Protein AF-A0A534SVB1-F1 (afdb_mon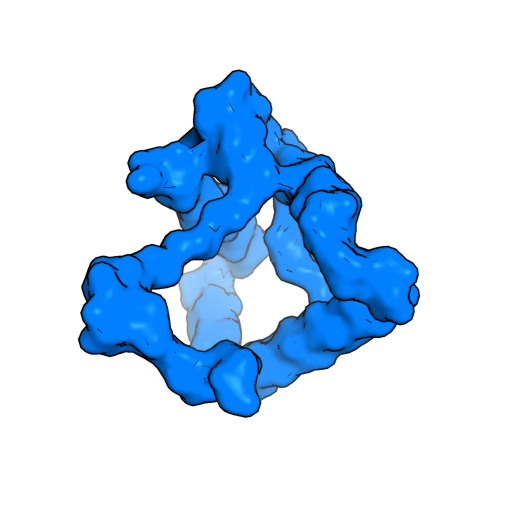omer)

pLDDT: mean 88.93, std 6.21, range [50.88, 95.12]

Secondary structure (DSSP, 8-state):
--SSS-HHHHHH--------HHHHHHHTT----SEE--TTSPPEEHHHHHHHHHHHHH-GGGGTS-HHHHHHHHHHHHHHHHHHTHHHHHHHHHH-S-HHHHHHHHHHHHHHHHTT-

Foldseek 3Di:
DPPPDPCCCPVPVDDDDDDWQLLVVVLVVDDQADWDDDQLADTGGPSRVVRVVVRLVVDVCNVVDDPVNVSVVSSVVSVVVCVVCVVVLVVCVVVDPDSVVVSVVVVVVVSVVSSVD

Structure (mmCIF, N/CA/C/O backbone):
data_AF-A0A534SVB1-F1
#
_entry.id   AF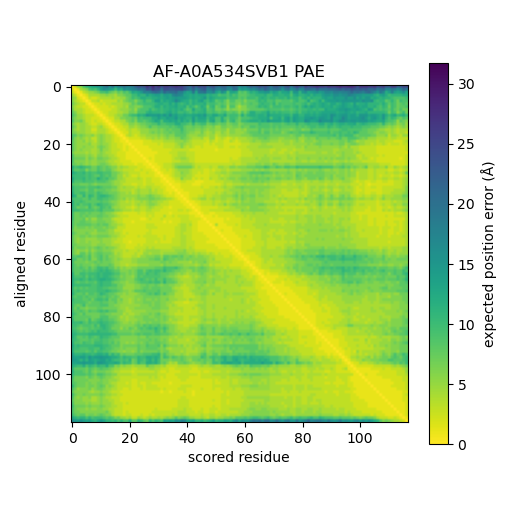-A0A534SVB1-F1
#
loop_
_atom_site.group_PDB
_atom_site.id
_atom_site.type_symbol
_atom_site.label_atom_id
_atom_site.label_alt_id
_atom_site.label_comp_id
_atom_site.label_asym_id
_atom_site.label_entity_id
_atom_site.label_seq_id
_atom_site.pdbx_PDB_ins_code
_atom_site.Cartn_x
_atom_site.Cartn_y
_atom_site.Cartn_z
_atom_site.occupancy
_atom_site.B_iso_or_equiv
_atom_site.auth_seq_id
_atom_site.auth_comp_id
_atom_site.auth_asym_id
_atom_site.auth_atom_id
_atom_site.pdbx_PDB_model_num
ATOM 1 N N . MET A 1 1 ? 4.557 -19.232 -21.770 1.00 50.88 1 MET A N 1
ATOM 2 C CA . MET A 1 1 ? 3.743 -20.054 -20.844 1.00 50.88 1 MET A CA 1
ATOM 3 C C . MET A 1 1 ? 4.227 -19.946 -19.393 1.00 50.88 1 MET A C 1
ATOM 5 O O . MET A 1 1 ? 4.025 -20.867 -18.621 1.00 50.88 1 MET A O 1
ATOM 9 N N . VAL A 1 2 ? 4.840 -18.829 -18.988 1.00 58.75 2 VAL A N 1
ATOM 10 C CA . VAL A 1 2 ? 5.228 -18.607 -17.587 1.00 58.75 2 VAL A CA 1
ATOM 11 C C . VAL A 1 2 ? 4.100 -17.797 -16.950 1.00 58.75 2 VAL A C 1
ATOM 13 O O . VAL A 1 2 ? 3.908 -16.652 -17.342 1.00 58.75 2 VAL A O 1
ATOM 16 N N . GLY A 1 3 ? 3.295 -18.413 -16.079 1.00 71.38 3 GLY A N 1
ATOM 17 C CA . GLY A 1 3 ? 2.22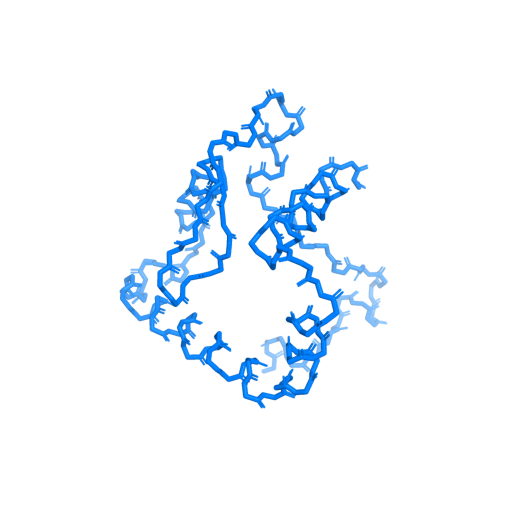8 -17.736 -15.320 1.00 71.38 3 GLY A CA 1
ATOM 18 C C . GLY A 1 3 ? 0.826 -17.678 -15.952 1.00 71.38 3 GLY A C 1
ATOM 19 O O . GLY A 1 3 ? -0.089 -17.181 -15.312 1.00 71.38 3 GLY A O 1
ATOM 20 N N . PHE A 1 4 ? 0.615 -18.198 -17.170 1.00 81.94 4 PHE A N 1
ATOM 21 C CA . PHE A 1 4 ? -0.735 -18.291 -17.773 1.00 81.94 4 PHE A CA 1
ATOM 22 C C . PHE A 1 4 ? -1.529 -19.526 -17.319 1.00 81.94 4 PHE A C 1
ATOM 24 O O . PHE A 1 4 ? -2.747 -19.553 -17.456 1.00 81.94 4 PHE A O 1
ATOM 31 N N . LEU A 1 5 ? -0.833 -20.556 -16.834 1.00 84.50 5 LEU A N 1
ATOM 32 C CA . LEU A 1 5 ? -1.411 -21.790 -16.308 1.00 84.50 5 LEU A CA 1
ATOM 33 C C . LEU A 1 5 ? -0.879 -21.990 -14.889 1.00 84.50 5 LEU A C 1
ATOM 35 O O . LEU A 1 5 ? 0.329 -21.861 -14.672 1.00 84.50 5 LEU A O 1
ATOM 39 N N . ASP A 1 6 ? -1.764 -22.322 -13.952 1.00 82.44 6 ASP A N 1
ATOM 40 C CA . ASP A 1 6 ? -1.417 -22.576 -12.553 1.00 82.44 6 ASP A CA 1
ATOM 41 C C . ASP A 1 6 ? -1.044 -24.050 -12.343 1.00 82.44 6 ASP A C 1
ATOM 43 O O . ASP A 1 6 ? -1.758 -24.852 -11.744 1.00 82.44 6 ASP A O 1
ATOM 47 N N . VAL A 1 7 ? 0.116 -24.423 -12.885 1.00 84.56 7 VAL A N 1
ATOM 48 C CA . VAL A 1 7 ? 0.646 -25.789 -12.759 1.00 84.56 7 VAL A CA 1
ATOM 49 C C . VAL A 1 7 ? 0.966 -26.126 -11.294 1.00 84.56 7 VAL A C 1
ATOM 51 O O . VAL A 1 7 ? 0.898 -27.291 -10.910 1.00 84.56 7 VAL A O 1
ATOM 54 N N . ALA A 1 8 ? 1.295 -25.127 -10.466 1.00 82.56 8 ALA A N 1
ATOM 55 C CA . ALA A 1 8 ? 1.603 -25.322 -9.050 1.00 82.56 8 ALA A CA 1
ATOM 56 C C . ALA A 1 8 ? 0.385 -25.850 -8.283 1.00 82.56 8 ALA A C 1
ATOM 58 O O . ALA A 1 8 ? 0.493 -26.831 -7.542 1.00 82.56 8 ALA A O 1
ATOM 59 N N . LYS A 1 9 ? -0.787 -25.268 -8.530 1.00 85.31 9 LYS A N 1
ATOM 60 C CA . LYS A 1 9 ? -2.040 -25.755 -7.967 1.00 85.31 9 LYS A CA 1
ATOM 61 C C . LYS A 1 9 ? -2.476 -27.075 -8.594 1.00 85.31 9 LYS A C 1
ATOM 63 O O . LYS A 1 9 ? -2.727 -28.036 -7.870 1.00 85.31 9 LYS A O 1
ATOM 68 N N . ASP A 1 10 ? -2.527 -27.143 -9.922 1.00 85.81 10 ASP A N 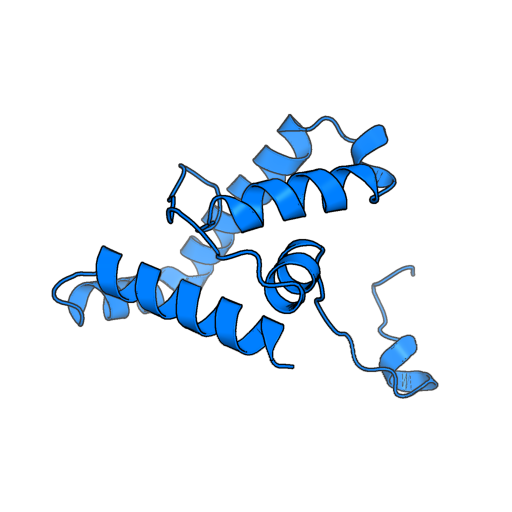1
ATOM 69 C CA . ASP A 1 10 ? -3.176 -28.258 -10.621 1.00 85.81 10 ASP A CA 1
ATOM 70 C C . ASP A 1 10 ? -2.363 -29.560 -10.578 1.00 85.81 10 ASP A C 1
ATOM 72 O O . ASP A 1 10 ? -2.936 -30.646 -10.492 1.00 85.81 10 ASP A O 1
ATOM 76 N N . ALA A 1 11 ? -1.031 -29.475 -10.630 1.00 84.56 11 ALA A N 1
ATOM 77 C CA . ALA A 1 11 ? -0.163 -30.653 -10.647 1.00 84.56 11 ALA A CA 1
ATOM 78 C C . ALA A 1 11 ? 0.446 -30.985 -9.278 1.00 84.56 11 ALA A C 1
ATOM 80 O O . ALA A 1 11 ? 0.766 -32.146 -9.025 1.00 84.56 11 ALA A O 1
ATOM 81 N N . PHE A 1 12 ? 0.615 -29.990 -8.400 1.00 86.69 12 PHE A N 1
ATOM 82 C CA . PHE A 1 12 ? 1.325 -30.163 -7.128 1.00 86.69 12 PHE A CA 1
ATOM 83 C C . PHE A 1 12 ? 0.478 -29.846 -5.891 1.00 86.69 12 PHE A C 1
ATOM 85 O O . PHE A 1 12 ? 0.946 -30.072 -4.777 1.00 86.69 12 PHE A O 1
ATOM 92 N N . GLY A 1 13 ? -0.759 -29.362 -6.056 1.00 85.75 13 GLY A N 1
ATOM 93 C CA . GLY A 1 13 ? -1.647 -29.034 -4.938 1.00 85.75 13 GLY A CA 1
ATOM 94 C C . GLY A 1 13 ? -1.136 -27.890 -4.059 1.00 85.75 13 GLY A C 1
ATOM 95 O O . GLY A 1 13 ? -1.510 -27.806 -2.892 1.00 85.75 13 GLY A O 1
ATOM 96 N N . ILE A 1 14 ? -0.253 -27.037 -4.586 1.00 87.94 14 ILE A N 1
ATOM 97 C CA . ILE A 1 14 ? 0.324 -25.914 -3.845 1.00 87.94 14 ILE A CA 1
ATOM 98 C C . ILE A 1 14 ? -0.590 -24.705 -4.023 1.00 87.94 14 ILE A C 1
ATOM 100 O O . ILE A 1 14 ? -0.732 -24.184 -5.128 1.00 87.94 14 ILE A O 1
ATOM 104 N N . GLU A 1 15 ? -1.208 -24.255 -2.933 1.00 86.75 15 GLU A N 1
ATOM 105 C CA . GLU A 1 15 ? -2.027 -23.044 -2.938 1.00 86.75 15 GLU A CA 1
ATOM 106 C C . GLU A 1 15 ? -1.157 -21.783 -2.911 1.00 86.75 15 GLU A C 1
ATOM 108 O O . GLU A 1 15 ? -0.155 -21.708 -2.195 1.00 86.75 15 GLU A O 1
ATOM 113 N N . GLN A 1 16 ? -1.563 -20.773 -3.681 1.00 84.50 16 GLN A N 1
ATOM 114 C CA . GLN A 1 16 ? -0.936 -19.458 -3.649 1.00 84.50 16 GLN A CA 1
ATOM 115 C C . GLN A 1 16 ? -1.193 -18.786 -2.295 1.00 84.50 16 GLN A C 1
ATOM 117 O O . GLN A 1 16 ? -2.331 -18.717 -1.830 1.00 84.50 16 GLN A O 1
ATOM 122 N N . LYS A 1 17 ? -0.130 -18.248 -1.693 1.00 85.88 17 LYS A N 1
ATOM 123 C CA . LYS A 1 17 ? -0.199 -17.380 -0.517 1.00 85.88 17 LYS A CA 1
ATOM 124 C C . LYS A 1 17 ? 0.467 -16.050 -0.838 1.00 85.88 17 LYS A C 1
ATOM 126 O O . LYS A 1 17 ? 1.635 -16.033 -1.221 1.00 85.88 17 LYS A O 1
ATOM 131 N N . ASP A 1 18 ? -0.273 -14.964 -0.667 1.00 85.69 18 ASP A N 1
ATOM 132 C CA . ASP A 1 18 ? 0.233 -13.607 -0.873 1.00 85.69 18 ASP A CA 1
ATOM 133 C C . ASP A 1 18 ? 0.827 -13.070 0.442 1.00 85.69 18 ASP A C 1
ATOM 135 O O . ASP A 1 18 ? 0.197 -12.316 1.187 1.00 85.69 18 ASP A O 1
ATOM 139 N N . GLU A 1 19 ? 2.053 -13.503 0.734 1.00 89.12 19 GLU A N 1
ATOM 140 C CA . GLU A 1 19 ? 2.857 -13.056 1.877 1.00 89.12 19 GLU A CA 1
ATOM 141 C C . GLU A 1 19 ? 3.827 -11.944 1.461 1.00 89.12 19 GLU A C 1
ATOM 143 O O . GLU A 1 19 ? 4.397 -11.980 0.369 1.00 89.12 19 GLU A O 1
ATOM 148 N N . ASP A 1 20 ? 4.043 -10.972 2.346 1.00 89.88 20 ASP A N 1
ATOM 149 C CA . ASP A 1 20 ? 4.957 -9.848 2.123 1.00 89.88 20 ASP A CA 1
ATOM 150 C C . ASP A 1 20 ? 5.845 -9.573 3.352 1.00 89.88 20 ASP A C 1
ATOM 152 O O . ASP A 1 20 ? 5.621 -10.076 4.463 1.00 89.88 20 ASP A O 1
ATOM 156 N N . THR A 1 21 ? 6.899 -8.773 3.167 1.00 92.12 21 THR A N 1
ATOM 157 C CA . THR A 1 21 ? 7.839 -8.473 4.260 1.00 92.12 21 THR A CA 1
ATOM 158 C C . THR A 1 21 ? 7.163 -7.659 5.375 1.00 92.12 21 THR A C 1
ATOM 160 O O . THR A 1 21 ? 7.543 -7.751 6.545 1.00 92.12 21 THR A O 1
ATOM 163 N N . GLU A 1 22 ? 6.109 -6.901 5.059 1.00 91.38 22 GLU A N 1
ATOM 164 C CA . GLU A 1 22 ? 5.302 -6.214 6.071 1.00 91.38 22 GLU A CA 1
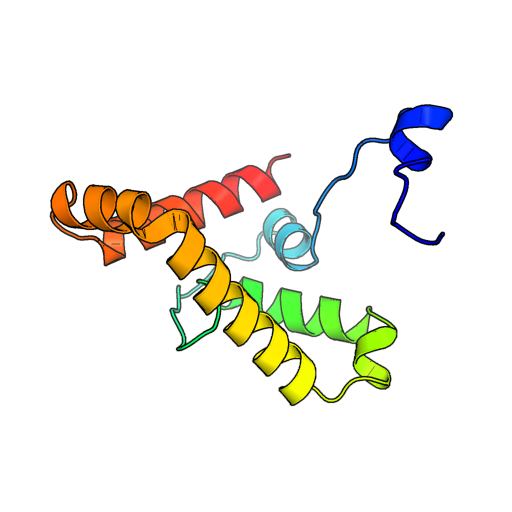ATOM 165 C C . GLU A 1 22 ? 4.655 -7.197 7.056 1.00 91.38 22 GLU A C 1
ATOM 167 O O . GLU A 1 22 ? 4.725 -6.972 8.270 1.00 91.38 22 GLU A O 1
ATOM 172 N N . GLN A 1 23 ? 4.030 -8.270 6.562 1.00 93.25 23 GLN A N 1
ATOM 173 C CA . GLN A 1 23 ? 3.422 -9.300 7.405 1.00 93.25 23 GLN A CA 1
ATOM 174 C C . GLN A 1 23 ? 4.461 -9.915 8.339 1.00 93.25 23 GLN A C 1
ATOM 176 O O . GLN A 1 23 ? 4.222 -10.011 9.546 1.00 93.25 23 GLN A O 1
ATOM 181 N N . THR A 1 24 ? 5.662 -10.185 7.819 1.00 92.56 24 THR A N 1
ATOM 182 C CA . THR A 1 24 ? 6.802 -10.662 8.615 1.00 92.56 24 THR A CA 1
ATOM 183 C C . THR A 1 24 ? 7.136 -9.699 9.761 1.00 92.56 24 THR A C 1
ATOM 185 O O . THR A 1 24 ? 7.224 -10.115 10.920 1.00 92.56 24 THR A O 1
ATOM 188 N N . PHE A 1 25 ? 7.249 -8.394 9.489 1.00 93.06 25 PHE A N 1
ATOM 189 C CA . PHE A 1 25 ? 7.473 -7.395 10.540 1.00 93.06 25 PHE A CA 1
ATOM 190 C C . PHE A 1 25 ? 6.306 -7.306 11.531 1.00 93.06 25 PHE A C 1
ATOM 192 O O . PHE A 1 25 ? 6.522 -7.093 12.727 1.00 93.06 25 PHE A O 1
ATOM 199 N N . GLY A 1 26 ? 5.075 -7.502 11.059 1.00 92.25 26 GLY A N 1
ATOM 200 C CA . GLY A 1 26 ? 3.882 -7.577 11.895 1.00 92.25 26 GLY A CA 1
ATOM 201 C C . GLY A 1 26 ? 3.929 -8.725 12.901 1.00 92.25 26 GLY A C 1
ATOM 202 O O . GLY A 1 26 ? 3.650 -8.503 14.081 1.00 92.25 26 GLY A O 1
ATOM 203 N N . VAL A 1 27 ? 4.345 -9.918 12.467 1.00 93.94 27 VAL A N 1
ATOM 204 C CA . VAL A 1 27 ? 4.552 -11.080 13.351 1.00 93.94 27 VAL A CA 1
ATOM 205 C C . VAL A 1 27 ? 5.644 -10.791 14.387 1.00 93.94 27 VAL A C 1
ATOM 207 O O . VAL A 1 27 ? 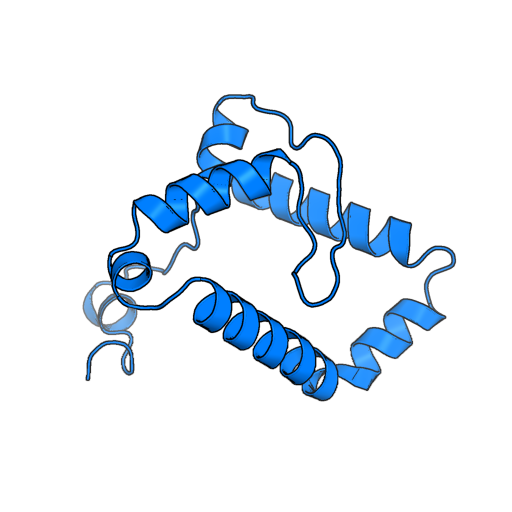5.526 -11.190 15.543 1.00 93.94 27 VAL A O 1
ATOM 210 N N . TRP A 1 28 ? 6.680 -10.038 14.009 1.00 93.06 28 TRP A N 1
ATOM 211 C CA . TRP A 1 28 ? 7.799 -9.666 14.886 1.00 93.06 28 TRP A CA 1
ATOM 212 C C . TRP A 1 28 ? 7.479 -8.500 15.839 1.00 93.06 28 TRP A C 1
ATOM 214 O O . TRP A 1 28 ? 8.362 -7.994 16.532 1.00 93.06 28 TRP A O 1
ATOM 224 N N . GLY A 1 29 ? 6.217 -8.072 15.907 1.00 91.56 29 GLY A N 1
ATOM 225 C CA . GLY A 1 29 ? 5.749 -7.062 16.855 1.00 91.56 29 GLY A CA 1
ATOM 226 C C . GLY A 1 29 ? 5.884 -5.618 16.371 1.00 91.56 29 GLY A C 1
ATOM 227 O O . GLY A 1 29 ? 5.600 -4.696 17.138 1.00 91.56 29 GLY A O 1
ATOM 228 N N . MET A 1 30 ? 6.266 -5.383 15.110 1.00 93.25 30 MET A N 1
ATOM 229 C CA . MET A 1 30 ? 6.221 -4.041 14.534 1.00 93.25 30 MET A CA 1
ATOM 230 C C . MET A 1 30 ? 4.762 -3.626 14.314 1.00 93.25 30 MET A C 1
ATOM 232 O O . MET A 1 30 ? 4.036 -4.188 13.486 1.00 93.25 30 MET A O 1
ATOM 236 N N . GLY A 1 31 ? 4.328 -2.612 15.063 1.00 91.62 31 GLY A N 1
ATOM 237 C CA . GLY A 1 31 ? 3.016 -2.003 14.871 1.00 91.62 31 GLY A CA 1
ATOM 238 C C . GLY A 1 31 ? 2.883 -1.364 13.479 1.00 91.62 31 GLY A C 1
ATOM 239 O O . GLY A 1 31 ? 3.886 -0.949 12.900 1.00 91.62 31 GLY A O 1
ATOM 240 N N . PRO A 1 32 ? 1.657 -1.235 12.941 1.00 91.38 32 PRO A N 1
ATOM 241 C CA . PRO A 1 32 ? 1.432 -0.640 11.619 1.00 91.38 32 PRO A CA 1
ATOM 242 C C . PRO A 1 32 ? 1.868 0.840 11.551 1.00 91.38 32 PRO A C 1
ATOM 244 O O . PRO A 1 32 ? 2.348 1.333 10.533 1.00 91.38 32 PRO A O 1
ATOM 247 N N . GLY A 1 33 ? 1.754 1.568 12.664 1.00 92.44 33 GLY A N 1
ATOM 248 C CA . GLY A 1 33 ? 2.011 3.006 12.695 1.00 92.44 33 GLY A CA 1
ATOM 249 C C . GLY A 1 33 ? 0.895 3.816 12.015 1.00 92.44 33 GLY A C 1
ATOM 250 O O . GLY A 1 33 ? -0.239 3.340 11.899 1.00 92.44 33 GLY A O 1
ATOM 251 N N . PRO A 1 34 ? 1.176 5.072 11.621 1.00 94.00 34 PRO A N 1
ATOM 252 C CA . PRO A 1 34 ? 0.215 5.934 10.939 1.00 94.00 34 PRO A CA 1
ATOM 253 C C . PRO A 1 34 ? -0.320 5.318 9.644 1.00 94.00 34 PRO A C 1
ATOM 255 O O . PRO A 1 34 ? 0.438 4.776 8.843 1.00 94.00 34 PRO A O 1
ATOM 258 N N . TYR A 1 35 ? -1.630 5.452 9.437 1.00 93.75 35 TYR A N 1
ATOM 259 C CA . TYR A 1 35 ? -2.309 5.082 8.199 1.00 93.75 35 TYR A CA 1
ATOM 260 C C . TYR A 1 35 ? -2.330 6.276 7.243 1.00 93.75 35 TYR A C 1
ATOM 262 O O . TYR A 1 35 ? -2.691 7.386 7.641 1.00 93.75 35 TYR A O 1
ATOM 270 N N . LEU A 1 36 ? -1.954 6.038 5.992 1.00 93.00 36 LEU A N 1
ATOM 271 C CA . LEU A 1 36 ? -1.811 7.039 4.948 1.00 93.00 36 LEU A CA 1
ATOM 272 C C . LEU A 1 36 ? -2.593 6.616 3.704 1.00 93.00 36 LEU A C 1
ATOM 274 O O . LEU A 1 36 ? -2.647 5.445 3.332 1.00 93.00 36 LEU A O 1
ATOM 278 N N . VAL A 1 37 ? -3.176 7.608 3.038 1.00 90.88 37 VAL A N 1
ATOM 279 C CA . VAL A 1 37 ? -3.788 7.451 1.718 1.00 90.88 37 VAL A CA 1
ATOM 280 C C . VAL A 1 37 ? -3.112 8.456 0.805 1.00 90.88 37 VAL A C 1
ATOM 282 O O . VAL A 1 37 ? -3.224 9.663 1.018 1.00 90.88 37 VAL A O 1
ATOM 285 N N . LEU A 1 38 ? -2.375 7.951 -0.178 1.00 88.88 38 LEU A N 1
ATOM 286 C CA . LEU A 1 38 ? -1.665 8.769 -1.152 1.00 88.88 38 LEU A CA 1
ATOM 287 C C . LEU A 1 38 ? -2.400 8.715 -2.498 1.00 88.88 38 LEU A C 1
ATOM 289 O O . LEU A 1 38 ? -2.992 7.686 -2.825 1.00 88.88 38 LEU A O 1
ATOM 293 N N . PRO A 1 39 ? -2.378 9.794 -3.301 1.00 84.44 39 PRO A N 1
ATOM 294 C CA . PRO A 1 39 ? -2.995 9.782 -4.622 1.00 84.44 39 PRO A CA 1
ATOM 295 C C . PRO A 1 39 ? -2.487 8.615 -5.478 1.00 84.44 39 PRO A C 1
ATOM 297 O O . PRO A 1 39 ? -1.282 8.391 -5.567 1.00 84.44 39 PRO A O 1
ATOM 300 N N . PHE A 1 40 ? -3.417 7.896 -6.114 1.00 82.62 40 PHE A N 1
ATOM 301 C CA . PHE A 1 40 ? -3.181 6.753 -7.018 1.00 82.62 40 PHE A CA 1
ATOM 302 C C . PHE A 1 40 ? -2.538 5.502 -6.404 1.00 82.62 40 PHE A C 1
ATOM 304 O O . PHE A 1 40 ? -2.483 4.463 -7.066 1.00 82.62 40 PHE A O 1
ATOM 311 N N . LEU A 1 41 ? -2.091 5.578 -5.154 1.00 83.44 41 LEU A N 1
ATOM 312 C CA . LEU A 1 41 ? -1.547 4.455 -4.411 1.00 83.44 41 LEU A CA 1
ATOM 313 C C . LEU A 1 41 ? -2.643 3.801 -3.560 1.00 83.44 41 LEU A C 1
ATOM 315 O O . LEU A 1 41 ? -3.562 4.485 -3.097 1.00 83.44 41 LEU A O 1
ATOM 319 N N . PRO A 1 42 ? -2.544 2.485 -3.319 1.00 84.88 42 PRO A N 1
ATOM 320 C CA . PRO A 1 42 ? -3.392 1.816 -2.348 1.00 84.88 42 PRO A CA 1
ATOM 321 C C . PRO A 1 42 ? -3.240 2.422 -0.942 1.00 84.88 42 PRO A C 1
ATOM 323 O O . PRO A 1 42 ? -2.195 3.004 -0.627 1.00 84.88 42 PRO A O 1
ATOM 326 N N . PRO A 1 43 ? -4.252 2.257 -0.072 1.00 90.44 43 PRO A N 1
ATOM 327 C CA . PRO A 1 43 ? -4.097 2.518 1.352 1.00 90.44 43 PRO A CA 1
ATOM 328 C C . PRO A 1 43 ? -2.882 1.789 1.925 1.00 90.44 43 PRO A C 1
ATOM 330 O O . PRO A 1 43 ? -2.669 0.623 1.596 1.00 90.44 43 PRO A O 1
ATOM 333 N N . LEU A 1 44 ? -2.108 2.462 2.775 1.00 92.69 44 LEU A N 1
ATOM 334 C CA . LEU A 1 44 ? -0.892 1.893 3.357 1.00 92.69 44 LEU A CA 1
ATOM 335 C C . LEU A 1 44 ? -0.623 2.443 4.758 1.00 92.69 44 LEU A C 1
ATOM 337 O O . LEU A 1 44 ? -1.089 3.524 5.121 1.00 92.69 44 LEU A O 1
ATOM 341 N N . THR A 1 45 ? 0.157 1.721 5.552 1.00 94.62 45 THR A N 1
ATOM 342 C CA . THR A 1 45 ? 0.738 2.223 6.801 1.00 94.62 45 THR A CA 1
ATOM 343 C C . THR A 1 45 ? 2.242 2.457 6.675 1.00 94.62 45 THR A C 1
ATOM 345 O O . THR A 1 45 ? 2.865 2.081 5.682 1.00 94.62 45 THR A O 1
ATOM 348 N N . ILE A 1 46 ? 2.850 3.104 7.672 1.00 94.31 46 ILE A N 1
ATOM 349 C CA . ILE A 1 46 ? 4.306 3.315 7.680 1.00 94.31 46 ILE A CA 1
ATOM 350 C C . ILE A 1 46 ? 5.059 1.983 7.629 1.00 94.31 46 ILE A C 1
ATOM 352 O O . ILE A 1 46 ? 6.032 1.870 6.884 1.00 94.31 46 ILE A O 1
ATOM 356 N N . ARG A 1 47 ? 4.605 0.969 8.375 1.00 94.62 47 ARG A N 1
ATOM 357 C CA . ARG A 1 47 ? 5.197 -0.373 8.317 1.00 94.62 47 ARG A CA 1
ATOM 358 C C . ARG A 1 47 ? 5.092 -0.966 6.915 1.00 94.62 47 ARG A C 1
ATOM 360 O O . ARG A 1 47 ? 6.063 -1.529 6.425 1.00 94.62 47 ARG A O 1
ATOM 367 N N . ASP A 1 48 ? 3.946 -0.795 6.276 1.00 92.38 48 ASP A N 1
ATOM 368 C CA . ASP A 1 48 ? 3.661 -1.314 4.938 1.00 92.38 48 ASP A CA 1
ATOM 369 C C . ASP A 1 48 ? 4.597 -0.686 3.907 1.00 92.38 48 ASP A C 1
ATOM 371 O O . ASP A 1 48 ? 5.162 -1.380 3.069 1.00 92.38 48 ASP A O 1
ATOM 375 N N . GLY A 1 49 ? 4.840 0.624 4.013 1.00 91.06 49 GLY A N 1
ATOM 376 C CA . GLY A 1 49 ? 5.799 1.320 3.158 1.00 91.06 49 GLY A CA 1
ATOM 377 C C . GLY A 1 49 ? 7.237 0.821 3.337 1.00 91.06 49 GLY A C 1
ATOM 378 O O . GLY A 1 49 ? 7.969 0.700 2.356 1.00 91.06 49 GLY A O 1
ATOM 379 N N . VAL A 1 50 ? 7.638 0.493 4.570 1.00 92.75 50 VAL A N 1
ATOM 380 C CA . VAL A 1 50 ? 8.946 -0.128 4.838 1.00 92.75 50 VAL A CA 1
ATOM 381 C C . VAL A 1 50 ? 8.999 -1.537 4.250 1.00 92.75 50 VAL A C 1
ATOM 383 O O . VAL A 1 50 ? 9.950 -1.842 3.537 1.00 92.75 50 VAL A O 1
ATOM 386 N N . GLY A 1 51 ? 7.977 -2.366 4.487 1.00 92.19 51 GLY A N 1
ATOM 387 C CA . GLY A 1 51 ? 7.864 -3.708 3.906 1.00 92.19 51 GLY A CA 1
ATOM 388 C C . GLY A 1 51 ? 7.990 -3.674 2.384 1.00 92.19 51 GLY A C 1
ATOM 389 O O . GLY A 1 51 ? 8.887 -4.303 1.834 1.00 92.19 51 GLY A O 1
ATOM 390 N N . TYR A 1 52 ? 7.218 -2.805 1.729 1.00 89.94 52 TYR A N 1
ATOM 391 C CA . TYR A 1 52 ? 7.264 -2.602 0.283 1.00 89.94 52 TYR A CA 1
ATOM 392 C C . TYR A 1 52 ? 8.661 -2.228 -0.235 1.00 89.94 52 TYR A C 1
ATOM 394 O O . TYR A 1 52 ? 9.065 -2.688 -1.301 1.00 89.94 52 TYR A O 1
ATOM 402 N N . ALA A 1 53 ? 9.427 -1.411 0.495 1.00 90.31 53 ALA A N 1
ATOM 403 C CA . ALA A 1 53 ? 10.793 -1.069 0.100 1.00 90.31 53 ALA A CA 1
ATOM 404 C C . ALA A 1 53 ? 11.739 -2.284 0.154 1.00 90.31 53 ALA A C 1
ATOM 406 O O . ALA A 1 53 ? 12.576 -2.447 -0.737 1.00 90.31 53 ALA A O 1
ATOM 407 N N . PHE A 1 54 ? 11.591 -3.144 1.166 1.00 93.00 54 PHE A N 1
ATOM 408 C CA . PHE A 1 54 ? 12.332 -4.404 1.258 1.00 93.00 54 PHE A CA 1
ATOM 409 C C . PHE A 1 54 ? 11.910 -5.386 0.161 1.00 93.00 54 PHE A C 1
ATOM 411 O O . PHE A 1 54 ? 12.774 -5.908 -0.544 1.00 93.00 54 PHE A O 1
ATOM 418 N N . ASP A 1 55 ? 10.606 -5.565 -0.051 1.00 91.50 55 ASP A N 1
ATOM 419 C CA . ASP A 1 55 ? 10.067 -6.422 -1.111 1.00 91.50 55 ASP A CA 1
ATOM 420 C C . ASP A 1 55 ? 10.560 -5.961 -2.490 1.00 91.50 55 ASP A C 1
ATOM 422 O O . ASP A 1 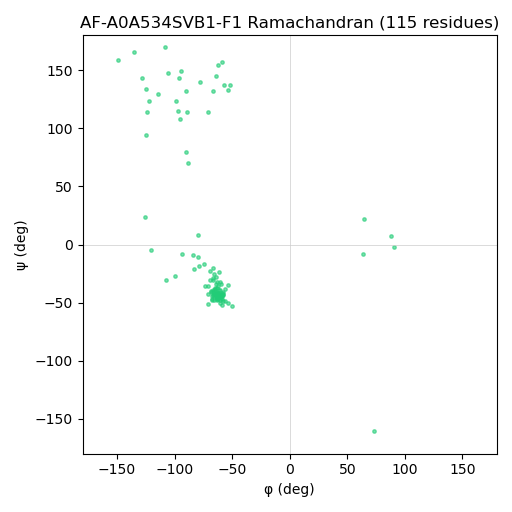55 ? 11.016 -6.767 -3.304 1.00 91.50 55 ASP A O 1
ATOM 426 N N . ALA A 1 56 ? 10.564 -4.648 -2.739 1.00 89.62 56 ALA A N 1
ATOM 427 C CA . ALA A 1 56 ? 11.079 -4.071 -3.973 1.00 89.62 56 ALA A CA 1
ATOM 428 C C . ALA A 1 56 ? 12.574 -4.363 -4.171 1.00 89.62 56 ALA A C 1
ATOM 430 O O . ALA A 1 56 ? 12.981 -4.664 -5.291 1.00 89.62 56 ALA A O 1
ATOM 431 N N . ALA A 1 57 ? 13.386 -4.321 -3.111 1.00 90.50 57 ALA A N 1
ATOM 432 C CA . ALA A 1 57 ? 14.803 -4.675 -3.181 1.00 90.50 57 ALA A CA 1
ATOM 433 C C . ALA A 1 57 ? 15.030 -6.182 -3.411 1.00 90.50 57 ALA A C 1
ATOM 435 O O . ALA A 1 57 ? 16.004 -6.571 -4.042 1.00 90.50 57 ALA A O 1
ATOM 436 N N . MET A 1 58 ? 14.137 -7.049 -2.935 1.00 91.25 58 MET A N 1
ATOM 437 C CA . MET A 1 58 ? 14.254 -8.502 -3.133 1.00 91.25 58 MET A CA 1
ATOM 438 C C . MET A 1 58 ? 13.697 -8.977 -4.482 1.00 91.25 58 MET A C 1
ATOM 440 O O . MET A 1 58 ? 13.896 -10.128 -4.870 1.00 91.25 58 MET A O 1
ATOM 444 N N . THR A 1 59 ? 13.023 -8.095 -5.217 1.00 88.81 59 THR A N 1
ATOM 445 C CA . THR A 1 59 ? 12.314 -8.432 -6.448 1.00 88.81 59 THR A CA 1
ATOM 446 C C . THR A 1 59 ? 13.160 -8.118 -7.688 1.00 88.81 59 THR A C 1
ATOM 448 O O . THR A 1 59 ? 13.387 -6.951 -7.987 1.00 88.81 59 THR A O 1
ATOM 451 N N . PRO A 1 60 ? 13.584 -9.108 -8.499 1.00 87.06 60 PRO A N 1
ATOM 452 C CA . PRO A 1 60 ? 14.549 -8.876 -9.578 1.00 87.06 60 PRO A CA 1
ATOM 453 C C . PRO A 1 60 ? 14.105 -7.875 -10.654 1.00 87.06 60 PRO A C 1
ATOM 455 O O . PRO A 1 60 ? 14.942 -7.173 -11.215 1.00 87.06 60 PRO A O 1
ATOM 458 N N . TYR A 1 61 ? 12.805 -7.785 -10.966 1.00 86.69 61 TYR A N 1
ATOM 459 C CA . TYR A 1 61 ? 12.336 -6.904 -12.043 1.00 86.69 61 TYR A CA 1
ATOM 460 C C . TYR A 1 61 ? 12.465 -5.412 -11.701 1.00 86.69 61 TYR A C 1
ATOM 462 O O . TYR A 1 61 ? 12.542 -4.591 -12.617 1.00 86.69 61 TYR A O 1
ATOM 470 N N . THR A 1 62 ? 12.515 -5.042 -10.417 1.00 86.81 62 THR A N 1
ATOM 471 C CA . THR A 1 62 ? 12.616 -3.636 -9.982 1.00 86.81 62 THR A CA 1
ATOM 472 C C . THR A 1 62 ? 13.955 -3.005 -10.362 1.00 86.81 62 THR A C 1
ATOM 474 O O . THR A 1 62 ? 14.054 -1.787 -10.474 1.00 86.81 62 THR A O 1
ATOM 477 N N . TYR A 1 63 ? 14.971 -3.827 -10.634 1.00 87.88 63 TYR A N 1
ATOM 478 C CA . TYR A 1 63 ? 16.273 -3.389 -11.133 1.00 87.88 63 TYR A CA 1
ATOM 479 C C . TYR A 1 63 ? 16.279 -3.075 -12.636 1.00 87.88 63 TYR A C 1
ATOM 481 O O . TYR A 1 63 ? 17.182 -2.392 -13.114 1.00 87.88 63 TYR A O 1
ATOM 489 N N . PHE A 1 64 ? 15.284 -3.562 -13.383 1.00 90.75 64 PHE A N 1
ATOM 490 C CA . PHE A 1 64 ? 15.176 -3.371 -14.834 1.00 90.75 64 PHE A CA 1
ATOM 491 C C . PHE A 1 64 ? 14.071 -2.385 -15.216 1.00 90.75 64 PHE A C 1
ATOM 493 O O . PHE A 1 64 ? 14.178 -1.696 -16.230 1.00 90.75 64 PHE A O 1
ATOM 500 N N . ILE A 1 65 ? 13.007 -2.314 -14.413 1.00 88.31 65 ILE A N 1
ATOM 501 C CA . ILE A 1 65 ? 11.880 -1.409 -14.622 1.00 88.31 65 ILE A CA 1
ATOM 502 C C . ILE A 1 65 ? 12.073 -0.181 -13.730 1.00 88.31 65 ILE A C 1
ATOM 504 O O . ILE A 1 65 ? 12.176 -0.325 -12.512 1.00 88.31 65 ILE A O 1
ATOM 508 N N . PRO A 1 66 ? 12.091 1.040 -14.291 1.00 88.69 66 PRO A N 1
ATOM 509 C CA . PRO A 1 66 ? 12.229 2.233 -13.476 1.00 88.69 66 PRO A CA 1
ATOM 510 C C . PRO A 1 66 ? 11.018 2.396 -12.549 1.00 88.69 66 PRO A C 1
ATOM 512 O O . PRO A 1 66 ? 9.883 2.113 -12.932 1.00 88.69 66 PRO A O 1
ATOM 515 N N . TRP A 1 67 ? 11.250 2.913 -11.342 1.00 82.50 67 TRP A N 1
ATOM 516 C CA . TRP A 1 67 ? 10.234 3.015 -10.285 1.00 82.50 67 TRP A CA 1
ATOM 517 C C . TRP A 1 67 ? 8.943 3.727 -10.727 1.00 82.50 67 TRP A C 1
ATOM 519 O O . TRP A 1 67 ? 7.851 3.331 -10.323 1.00 82.50 67 TRP A O 1
ATOM 529 N N . TRP A 1 68 ? 9.043 4.740 -11.595 1.00 84.38 68 TRP A N 1
ATOM 530 C CA . TRP A 1 68 ? 7.883 5.457 -12.129 1.00 84.38 68 TRP A CA 1
ATOM 531 C C . TRP A 1 68 ? 7.013 4.577 -13.030 1.00 84.38 68 TRP A C 1
ATOM 533 O O . TRP A 1 68 ? 5.806 4.785 -13.085 1.00 84.38 68 TRP A O 1
ATOM 543 N N . GLY A 1 69 ? 7.595 3.576 -13.699 1.00 86.56 69 GLY A N 1
ATOM 544 C CA . GLY A 1 69 ? 6.858 2.592 -14.489 1.00 86.56 69 GLY A CA 1
ATOM 545 C C . GLY A 1 69 ? 5.989 1.709 -13.597 1.00 86.56 69 GLY A C 1
ATOM 546 O O . GLY A 1 69 ? 4.808 1.522 -13.880 1.00 86.56 69 GLY A O 1
ATOM 547 N N . THR A 1 70 ? 6.536 1.254 -12.467 1.00 83.25 70 THR A N 1
ATOM 548 C CA . THR A 1 70 ? 5.781 0.506 -11.450 1.00 83.25 70 THR A CA 1
ATOM 549 C C . THR A 1 70 ? 4.652 1.353 -10.866 1.00 83.25 70 THR A C 1
ATOM 551 O O . THR A 1 70 ? 3.510 0.905 -10.818 1.00 83.25 70 THR A O 1
ATOM 554 N N . VAL A 1 71 ? 4.936 2.605 -10.490 1.00 84.69 71 VAL A N 1
ATOM 555 C CA . VAL A 1 71 ? 3.919 3.529 -9.957 1.00 84.69 71 VAL A CA 1
ATOM 556 C C . VAL A 1 71 ? 2.830 3.822 -10.991 1.00 84.69 71 VAL A C 1
ATOM 558 O O . VAL A 1 71 ? 1.651 3.807 -10.648 1.00 84.69 71 VAL A O 1
ATOM 561 N N . ALA A 1 72 ? 3.193 4.041 -12.257 1.00 88.06 72 ALA A N 1
ATOM 562 C CA . ALA A 1 72 ? 2.235 4.269 -13.336 1.00 88.06 72 ALA A CA 1
ATOM 563 C C . ALA A 1 72 ? 1.355 3.037 -13.600 1.00 88.06 72 ALA A C 1
ATOM 565 O O . ALA A 1 72 ? 0.150 3.177 -13.816 1.00 88.06 72 ALA A O 1
ATOM 566 N N . GLY A 1 73 ? 1.934 1.834 -13.537 1.00 88.69 73 GLY A N 1
ATOM 567 C CA . GLY A 1 73 ? 1.194 0.576 -13.623 1.00 88.69 73 GLY A CA 1
ATOM 568 C C . GLY A 1 73 ? 0.178 0.440 -12.491 1.00 88.69 73 GLY A C 1
ATOM 569 O O . GLY A 1 73 ? -1.006 0.232 -12.750 1.00 88.69 73 GLY A O 1
ATOM 570 N N . THR A 1 74 ? 0.608 0.657 -11.246 1.00 86.69 74 THR A N 1
ATOM 571 C CA . THR A 1 74 ? -0.283 0.647 -10.077 1.00 86.69 74 THR A CA 1
ATOM 572 C C . THR A 1 74 ? -1.384 1.695 -10.199 1.00 86.69 74 THR A C 1
ATOM 574 O O . THR A 1 74 ? -2.549 1.374 -10.001 1.00 86.69 74 THR A O 1
ATOM 577 N N . ALA A 1 75 ? -1.053 2.925 -10.596 1.00 89.19 75 ALA A N 1
ATOM 578 C CA . ALA A 1 75 ? -2.036 3.987 -10.790 1.00 89.19 75 ALA A CA 1
ATOM 579 C C . ALA A 1 75 ? -3.088 3.610 -11.844 1.00 89.19 75 ALA A C 1
ATOM 581 O O . ALA A 1 75 ? -4.285 3.798 -11.625 1.00 89.19 75 ALA A O 1
ATOM 582 N N . THR A 1 76 ? -2.646 3.035 -12.965 1.00 91.94 76 THR A N 1
ATOM 583 C CA . THR A 1 76 ? -3.533 2.567 -14.038 1.00 91.94 76 THR A CA 1
ATOM 584 C C . THR A 1 76 ? -4.457 1.462 -13.536 1.00 91.94 76 THR A C 1
ATOM 586 O O . THR A 1 76 ? -5.664 1.525 -13.764 1.00 91.94 76 THR A O 1
ATOM 589 N N . ASN A 1 77 ? -3.917 0.495 -12.792 1.00 90.75 77 ASN A N 1
ATOM 590 C CA . ASN A 1 77 ? -4.697 -0.587 -12.199 1.00 90.75 77 ASN A 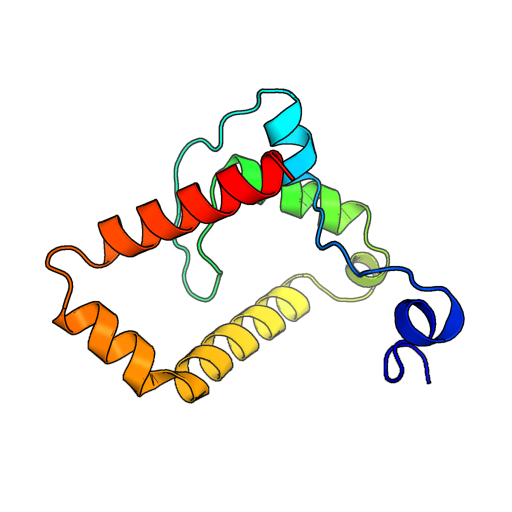CA 1
ATOM 591 C C . ASN A 1 77 ? -5.717 -0.062 -11.188 1.00 90.75 77 ASN A C 1
ATOM 593 O O . ASN A 1 77 ? -6.875 -0.452 -11.263 1.00 90.75 77 ASN A O 1
ATOM 597 N N . THR A 1 78 ? -5.336 0.873 -10.316 1.00 89.81 78 THR A N 1
ATOM 598 C CA . THR A 1 78 ? -6.245 1.503 -9.346 1.00 89.81 78 THR A CA 1
ATOM 599 C C . THR A 1 78 ? -7.414 2.203 -10.043 1.00 89.81 78 THR A C 1
ATOM 601 O O . THR A 1 78 ? -8.569 2.065 -9.638 1.00 89.81 78 THR A O 1
ATOM 604 N N . VAL A 1 79 ? -7.139 2.953 -11.115 1.00 90.62 79 VAL A N 1
ATOM 605 C CA . VAL A 1 79 ? -8.187 3.632 -11.894 1.00 90.62 79 VAL A CA 1
ATOM 606 C C . VAL A 1 79 ? -9.091 2.616 -12.594 1.00 90.62 79 VAL A C 1
ATOM 608 O O . VAL A 1 79 ? -10.313 2.769 -12.575 1.00 90.62 79 VAL A O 1
ATOM 611 N N . ASN A 1 80 ? -8.507 1.571 -13.176 1.00 94.00 80 ASN A N 1
ATOM 612 C CA . ASN A 1 80 ? -9.244 0.523 -13.871 1.00 94.00 80 ASN A CA 1
ATOM 613 C C . ASN A 1 80 ? -10.096 -0.333 -12.914 1.00 94.00 80 ASN A C 1
ATOM 615 O O . ASN A 1 80 ? -11.245 -0.639 -13.201 1.00 94.00 80 ASN A O 1
ATOM 619 N N . GLU A 1 81 ? -9.583 -0.683 -11.737 1.00 90.56 81 GLU A N 1
ATOM 620 C CA . GLU A 1 81 ? -10.346 -1.410 -10.720 1.00 90.56 81 GLU A CA 1
ATOM 621 C C . GLU A 1 81 ? -11.550 -0.592 -10.251 1.00 90.56 81 GLU A C 1
ATOM 623 O O . GLU A 1 81 ? -12.658 -1.121 -10.115 1.00 90.56 81 GLU A O 1
ATOM 628 N N . ARG A 1 82 ? -11.354 0.718 -10.062 1.00 87.69 82 ARG A N 1
ATOM 629 C CA . ARG A 1 82 ? -12.437 1.633 -9.712 1.00 87.69 82 ARG A CA 1
ATOM 630 C C . ARG A 1 82 ? -13.487 1.730 -10.813 1.00 87.69 82 ARG A C 1
ATOM 632 O O . ARG A 1 82 ? -14.672 1.734 -10.490 1.00 87.69 82 ARG A O 1
ATOM 639 N N . SER A 1 83 ? -13.082 1.796 -12.083 1.00 91.88 83 SER A N 1
ATOM 640 C CA . SER A 1 83 ? -14.033 1.868 -13.201 1.00 91.88 83 SER A CA 1
ATOM 641 C C . SER A 1 83 ? -14.872 0.592 -13.314 1.00 91.88 83 SER A C 1
ATOM 643 O O . SER A 1 83 ? -16.075 0.675 -13.541 1.00 91.88 83 SER A O 1
ATOM 645 N N . LEU A 1 84 ? -14.270 -0.574 -13.064 1.00 93.44 84 LEU A N 1
ATOM 646 C CA . LEU A 1 84 ? -14.948 -1.872 -13.098 1.00 93.44 84 LEU A CA 1
ATOM 647 C C . LEU A 1 84 ? -15.871 -2.126 -11.893 1.00 93.44 84 LEU A C 1
ATOM 649 O O . LEU A 1 84 ? -16.708 -3.024 -11.947 1.00 93.44 84 LEU A O 1
ATOM 653 N N . ASN A 1 85 ? -15.735 -1.361 -10.805 1.00 92.81 85 ASN A N 1
ATOM 654 C CA . ASN A 1 85 ? -16.473 -1.568 -9.553 1.00 92.81 85 ASN A CA 1
ATOM 655 C C . ASN A 1 85 ? -17.236 -0.319 -9.080 1.00 92.81 85 ASN A C 1
ATOM 657 O O . ASN A 1 85 ? -17.516 -0.195 -7.884 1.00 92.81 85 ASN A O 1
ATOM 661 N N . LEU A 1 86 ? -17.574 0.602 -9.987 1.00 91.94 86 LEU A N 1
ATOM 662 C CA . LEU A 1 86 ? -18.132 1.919 -9.655 1.00 91.94 86 LEU A CA 1
ATOM 663 C C . LEU A 1 86 ? -19.331 1.836 -8.688 1.00 91.94 86 LEU A C 1
ATOM 665 O O . LEU A 1 86 ? -19.277 2.405 -7.598 1.00 91.94 86 LEU A O 1
ATOM 669 N N . ASP A 1 87 ? -20.339 1.024 -9.019 1.00 92.19 87 ASP A N 1
ATOM 670 C CA . ASP A 1 87 ? -21.557 0.847 -8.215 1.00 92.19 87 ASP A CA 1
ATOM 671 C C . ASP A 1 87 ? -21.274 0.332 -6.797 1.00 92.19 87 ASP A C 1
ATOM 673 O O . ASP A 1 87 ? -21.984 0.641 -5.840 1.00 92.19 87 ASP A O 1
ATOM 677 N N . ARG A 1 88 ? -20.248 -0.515 -6.636 1.00 89.12 88 ARG A N 1
ATOM 678 C CA . ARG A 1 88 ? -19.861 -1.034 -5.318 1.00 89.12 88 ARG A CA 1
ATOM 679 C C . ARG A 1 88 ? -19.297 0.094 -4.461 1.00 89.12 88 ARG A C 1
ATOM 681 O O . ARG A 1 88 ? -19.658 0.181 -3.291 1.00 89.12 88 ARG A O 1
ATOM 688 N N . PHE A 1 89 ? -18.433 0.929 -5.033 1.00 86.62 89 PHE A N 1
ATOM 689 C CA . PHE A 1 89 ? -17.858 2.067 -4.323 1.00 86.62 89 PHE A CA 1
ATOM 690 C C . PHE A 1 89 ? -18.925 3.091 -3.936 1.00 86.62 89 PHE A C 1
ATOM 692 O O . PHE A 1 89 ? -18.912 3.564 -2.802 1.00 86.62 89 PHE A O 1
ATOM 699 N N . GLU A 1 90 ? -19.864 3.383 -4.837 1.00 89.94 90 GLU A N 1
ATOM 700 C CA . GLU A 1 90 ? -20.952 4.333 -4.585 1.00 89.94 90 GLU A CA 1
ATOM 701 C C . GLU A 1 90 ? -21.866 3.859 -3.450 1.00 89.94 90 GLU A C 1
ATOM 703 O O . GLU A 1 90 ? -22.048 4.580 -2.474 1.00 89.94 90 GLU A O 1
ATOM 708 N N . ARG A 1 91 ? -22.302 2.592 -3.465 1.00 90.62 91 ARG A N 1
ATOM 709 C CA . ARG A 1 91 ? -23.099 2.018 -2.364 1.00 90.62 9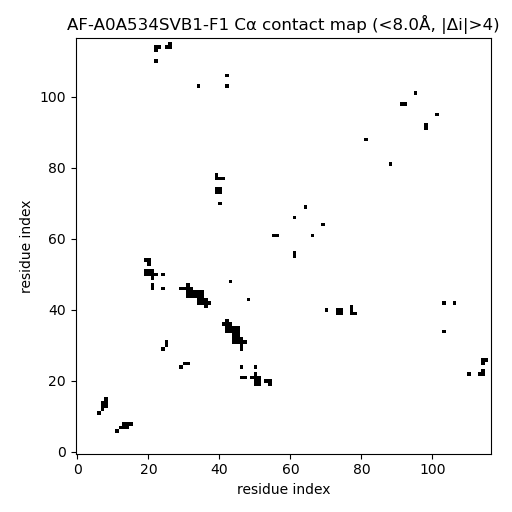1 ARG A CA 1
ATOM 710 C C . ARG A 1 91 ? -22.397 2.088 -1.008 1.00 90.62 91 ARG A C 1
ATOM 712 O O . ARG A 1 91 ? -23.034 2.354 0.010 1.00 90.62 91 ARG A O 1
ATOM 719 N N . VAL A 1 92 ? -21.092 1.818 -0.961 1.00 88.75 92 VAL A N 1
ATOM 720 C CA . VAL A 1 92 ? -20.321 1.915 0.291 1.00 88.75 92 VAL A CA 1
ATOM 721 C C . VAL A 1 92 ? -20.237 3.369 0.759 1.00 88.75 92 VAL A C 1
ATOM 723 O O . VAL A 1 92 ? -20.401 3.627 1.949 1.00 88.75 92 VAL A O 1
ATOM 726 N N . ALA A 1 93 ? -20.028 4.312 -0.161 1.00 89.00 93 ALA A N 1
ATOM 727 C CA . ALA A 1 93 ? -19.987 5.735 0.153 1.00 89.00 93 ALA A CA 1
ATOM 728 C C . ALA A 1 93 ? -21.338 6.260 0.663 1.00 89.00 93 ALA A C 1
ATOM 730 O O . ALA A 1 93 ? -21.364 6.982 1.652 1.00 89.00 93 ALA A O 1
ATOM 731 N N . GLU A 1 94 ? -22.450 5.858 0.047 1.00 91.44 94 GLU A N 1
ATOM 732 C CA . GLU A 1 94 ? -23.800 6.280 0.447 1.00 91.44 94 GLU A CA 1
ATOM 733 C C . GLU A 1 94 ? -24.257 5.666 1.776 1.00 91.44 94 GLU A C 1
ATOM 735 O O . GLU A 1 94 ? -24.947 6.310 2.563 1.00 91.44 94 GLU A O 1
ATOM 740 N N . SER A 1 95 ? -23.879 4.413 2.042 1.00 91.06 95 SER A N 1
ATOM 741 C CA . SER A 1 95 ? -24.284 3.692 3.258 1.00 91.06 95 SER A CA 1
ATOM 742 C C . SER A 1 95 ? -23.474 4.060 4.505 1.00 91.06 95 SER A C 1
ATOM 744 O O . SER A 1 95 ? -23.852 3.678 5.614 1.00 91.06 95 SER A O 1
ATOM 746 N N . THR A 1 96 ? -22.369 4.793 4.349 1.00 90.50 96 THR A N 1
ATOM 747 C CA . THR A 1 96 ? -21.415 5.052 5.430 1.00 90.50 96 THR A CA 1
ATOM 748 C C . THR A 1 96 ? -21.379 6.530 5.799 1.00 90.50 96 THR A C 1
ATOM 750 O O . THR A 1 96 ? -21.161 7.388 4.953 1.00 90.50 96 THR A O 1
ATOM 753 N N . VAL A 1 97 ? -21.501 6.831 7.095 1.00 90.88 97 VAL A N 1
ATOM 754 C CA . VAL A 1 97 ? -21.408 8.210 7.614 1.00 90.88 97 VAL A CA 1
ATOM 755 C C . VAL A 1 97 ? -19.983 8.775 7.494 1.00 90.88 97 VAL A C 1
ATOM 757 O O . VAL A 1 97 ? -19.810 9.936 7.139 1.00 90.88 97 VAL A O 1
ATOM 760 N N . ASP A 1 98 ? -18.963 7.955 7.771 1.00 92.50 98 ASP A N 1
ATOM 761 C CA . ASP A 1 98 ? -17.542 8.286 7.595 1.00 92.50 98 ASP A CA 1
ATOM 762 C C . ASP A 1 98 ? -16.848 7.240 6.712 1.00 92.50 98 ASP A C 1
ATOM 764 O O . ASP A 1 98 ? -16.386 6.192 7.178 1.00 92.50 98 ASP A O 1
ATOM 768 N N . LEU A 1 99 ? -16.776 7.539 5.413 1.00 90.62 99 LEU A N 1
ATOM 769 C CA . LEU A 1 99 ? -16.129 6.673 4.430 1.00 90.62 99 LEU A CA 1
ATOM 770 C C . LEU A 1 99 ? -14.642 6.460 4.742 1.00 90.62 99 LEU A C 1
ATOM 772 O O . LEU A 1 99 ? -14.135 5.349 4.588 1.00 90.62 99 LEU A O 1
ATOM 776 N N . TYR A 1 100 ? -13.936 7.498 5.198 1.00 90.50 100 TYR A N 1
ATOM 777 C CA . TYR A 1 100 ? -12.507 7.388 5.481 1.00 90.50 100 TYR A CA 1
ATOM 778 C C . TYR A 1 100 ? -12.257 6.436 6.652 1.00 90.50 100 TYR A C 1
ATOM 780 O O . TYR A 1 100 ? -11.434 5.523 6.543 1.00 90.50 100 TYR A O 1
ATOM 788 N N . GLY A 1 101 ? -12.998 6.608 7.749 1.00 93.44 101 GLY A N 1
ATOM 789 C CA . GLY A 1 101 ? -12.926 5.733 8.915 1.00 93.44 101 GLY A CA 1
ATOM 790 C C . GLY A 1 101 ? -13.269 4.282 8.580 1.00 93.44 101 GLY A C 1
ATOM 791 O O . GLY A 1 101 ? -12.547 3.372 8.993 1.00 93.44 101 GLY A O 1
ATOM 792 N N . ALA A 1 102 ? -14.315 4.049 7.782 1.00 92.12 102 ALA A N 1
ATOM 793 C CA . ALA A 1 102 ? -14.699 2.704 7.360 1.00 92.12 102 ALA A CA 1
ATOM 794 C C . ALA A 1 102 ? -13.619 2.023 6.508 1.00 92.12 102 ALA A C 1
ATOM 796 O O . ALA A 1 102 ? -13.238 0.887 6.801 1.00 92.12 102 ALA A O 1
ATOM 797 N N . VAL A 1 103 ? -13.071 2.723 5.507 1.00 91.62 103 VAL A N 1
ATOM 798 C CA . VAL A 1 103 ? -11.991 2.193 4.657 1.00 91.62 103 VAL A CA 1
ATOM 799 C C . VAL A 1 103 ? -10.738 1.914 5.485 1.00 91.62 103 VAL A C 1
ATOM 801 O O . VAL A 1 103 ? -10.169 0.828 5.380 1.00 91.62 103 VAL A O 1
ATOM 804 N N . ARG A 1 104 ? -10.335 2.846 6.359 1.00 94.25 104 ARG A N 1
ATOM 805 C CA . ARG A 1 104 ? -9.184 2.671 7.256 1.00 94.25 104 ARG A CA 1
ATOM 806 C C . ARG A 1 104 ? -9.348 1.448 8.154 1.00 94.25 104 ARG A C 1
ATOM 808 O O . ARG A 1 104 ? -8.427 0.643 8.270 1.00 94.25 104 ARG A O 1
ATOM 815 N N . ASN A 1 105 ? -10.506 1.301 8.792 1.00 94.19 105 ASN A N 1
ATOM 816 C CA . ASN A 1 105 ? -10.767 0.182 9.693 1.00 94.19 105 ASN A CA 1
ATOM 817 C C . ASN A 1 105 ? -10.790 -1.147 8.936 1.00 94.19 105 ASN A C 1
ATOM 819 O O . ASN A 1 105 ? -10.161 -2.102 9.384 1.00 94.19 105 ASN A O 1
ATOM 823 N N . GLY A 1 106 ? -11.447 -1.198 7.774 1.00 93.56 106 GLY A N 1
ATOM 824 C CA . GLY A 1 106 ? -11.455 -2.383 6.918 1.00 93.56 106 GLY A CA 1
ATOM 825 C C . GLY A 1 106 ? -10.049 -2.776 6.458 1.00 93.56 106 GLY A C 1
ATOM 826 O O . GLY A 1 106 ? -9.674 -3.944 6.550 1.00 93.56 106 GLY A O 1
ATOM 827 N N . TYR A 1 107 ? -9.236 -1.799 6.044 1.00 93.62 107 TYR A N 1
ATOM 828 C CA . TYR A 1 107 ? -7.841 -2.016 5.662 1.00 93.62 107 TYR A CA 1
ATOM 829 C C . TYR A 1 107 ? -7.015 -2.621 6.807 1.00 93.62 107 TYR A C 1
ATOM 831 O O . TYR A 1 107 ? -6.375 -3.659 6.633 1.00 93.62 107 TYR A O 1
ATOM 839 N N . LEU A 1 108 ? -7.066 -2.006 7.994 1.00 94.75 108 LEU A N 1
ATOM 840 C CA . LEU A 1 108 ? -6.313 -2.464 9.164 1.00 94.75 108 LEU A CA 1
ATOM 841 C C . LEU A 1 108 ? -6.776 -3.844 9.647 1.00 94.75 108 LEU A C 1
ATOM 843 O O . LEU A 1 108 ? -5.942 -4.664 10.022 1.00 94.75 108 LEU A O 1
ATOM 847 N N . GLN A 1 109 ? -8.082 -4.127 9.608 1.00 95.12 109 GLN A N 1
ATOM 848 C CA . GLN A 1 109 ? -8.620 -5.450 9.935 1.00 95.12 109 GLN A CA 1
ATOM 849 C C . GLN A 1 109 ? -8.118 -6.514 8.958 1.00 95.12 109 GLN A C 1
ATOM 851 O O . GLN A 1 109 ? -7.660 -7.568 9.397 1.00 95.12 109 GLN A O 1
ATOM 856 N N . ARG A 1 110 ? -8.136 -6.224 7.650 1.00 93.69 110 ARG A N 1
ATOM 857 C CA . ARG A 1 110 ? -7.603 -7.124 6.618 1.00 93.69 110 ARG A CA 1
ATOM 858 C C . ARG A 1 110 ? -6.118 -7.414 6.843 1.00 93.69 110 ARG A C 1
ATOM 860 O O . ARG A 1 110 ? -5.725 -8.574 6.834 1.00 93.69 110 ARG A O 1
ATOM 867 N N . ARG A 1 111 ? -5.301 -6.385 7.099 1.00 93.38 111 ARG A N 1
ATOM 868 C CA . ARG A 1 111 ? -3.865 -6.554 7.389 1.00 93.38 111 ARG A CA 1
ATOM 869 C C . ARG A 1 111 ? -3.612 -7.343 8.674 1.00 93.38 111 ARG A C 1
ATOM 871 O O . ARG A 1 111 ? -2.746 -8.208 8.700 1.00 93.38 111 ARG A O 1
ATOM 878 N N . ALA A 1 112 ? -4.382 -7.087 9.731 1.00 92.88 112 ALA A N 1
ATOM 879 C CA . ALA A 1 112 ? -4.268 -7.833 10.982 1.00 92.88 112 ALA A CA 1
ATOM 880 C C . ALA A 1 112 ? -4.681 -9.307 10.842 1.00 92.88 112 ALA A C 1
ATOM 882 O O . ALA A 1 112 ? -4.163 -10.147 11.574 1.00 92.88 112 ALA A O 1
ATOM 883 N N . ALA A 1 113 ? -5.615 -9.617 9.938 1.00 93.44 113 ALA A N 1
ATOM 884 C CA . ALA A 1 113 ? -5.992 -10.989 9.620 1.00 93.44 113 ALA A CA 1
ATOM 885 C C . ALA A 1 113 ? -4.881 -11.717 8.850 1.00 93.44 113 ALA A C 1
ATOM 887 O O . ALA A 1 113 ? -4.565 -12.843 9.212 1.00 93.44 113 ALA A O 1
ATOM 888 N N . ALA A 1 114 ? -4.255 -11.053 7.872 1.00 91.44 114 ALA A N 1
ATOM 889 C CA . ALA A 1 114 ? -3.154 -11.616 7.086 1.00 91.44 114 ALA A CA 1
ATOM 890 C C . ALA A 1 114 ? -1.960 -12.030 7.970 1.00 91.44 114 ALA A C 1
ATOM 892 O O . ALA A 1 114 ? -1.491 -13.150 7.892 1.00 91.44 114 ALA A O 1
ATOM 893 N N . ILE A 1 115 ? -1.582 -11.195 8.946 1.00 91.06 115 ILE A N 1
ATOM 894 C CA . ILE A 1 115 ? -0.495 -11.493 9.908 1.00 91.06 115 ILE A CA 1
ATOM 895 C C . ILE A 1 115 ? -0.760 -12.741 10.772 1.00 91.06 115 ILE A C 1
ATOM 897 O O . ILE A 1 115 ? 0.168 -13.308 11.345 1.00 91.06 115 ILE A O 1
ATOM 901 N N . LYS A 1 116 ? -2.027 -13.128 10.952 1.00 86.50 116 LYS A N 1
ATOM 902 C CA . LYS A 1 116 ? -2.417 -14.271 11.794 1.00 86.50 116 LYS A CA 1
ATOM 903 C C . LYS A 1 116 ? -2.560 -15.580 11.011 1.00 86.50 116 LYS A C 1
ATOM 905 O O . LYS A 1 116 ? -2.848 -16.594 11.650 1.00 86.50 116 LYS A O 1
ATOM 910 N N . GLN A 1 117 ? -2.485 -15.526 9.682 1.00 68.06 117 GLN A N 1
ATOM 911 C CA . GLN A 1 117 ? -2.672 -16.668 8.786 1.00 68.06 117 GLN A CA 1
ATOM 912 C C . GLN A 1 117 ? -1.437 -17.581 8.762 1.00 68.06 117 GLN A C 1
ATOM 914 O O . GLN A 1 117 ? -1.616 -18.775 8.417 1.00 68.06 117 GLN A O 1
#

Sequence (117 aa):
MVGFLDVAKDAFGIEQKDEDTEQTFGVWGMGPGPYLVLPFLPPLTIRDGVGYAFDAAMTPYTYFIPWWGTVAGTATNTVNERSLNLDRFERVAESTVDLYGAVRNGYLQRRAAAIKQ

Nearest PDB structures (foldseek):
  5nuo-assembly1_D  TM=7.702E-01  e=7.954E-04  Klebsiella pneumoniae
  8i8r-assembly1_D  TM=7.364E-01  e=5.936E-03  Escherichia coli K-12
  8i8x-assembly1_D  TM=6.799E-01  e=6.705E-03  Escherichia coli K-12

Mean predicted aligned error: 5.59 Å

Solvent-accessible surface area (backbone atoms only — not comparable to full-atom values): 6912 Å² total; per-residue (Å²): 129,86,80,81,60,67,56,53,41,77,76,66,69,47,77,89,75,96,78,53,54,32,42,54,40,41,66,73,67,49,67,52,71,63,76,46,78,50,90,63,49,72,78,42,27,55,38,43,55,53,15,49,54,53,47,47,72,72,38,76,64,57,81,75,45,57,69,66,58,56,52,50,49,47,28,50,48,51,54,50,53,46,67,78,38,46,70,60,53,50,52,51,50,75,75,35,95,51,51,66,61,51,53,51,50,53,52,53,52,52,53,60,50,60,49,72,109

Radius of gyration: 16.76 Å; Cα contacts (8 Å, |Δi|>4): 76; chains: 1; bounding box: 41×40×38 Å